Protein AF-R8BBK7-F1 (afdb_monomer)

Radius of gyration: 25.05 Å; Cα contacts (8 Å, |Δi|>4): 69; chains: 1; bounding box: 62×67×51 Å

Solvent-accessible surface area (backbone atoms only — not comparable to full-atom values): 8508 Å² total; per-residue (Å²): 141,81,85,80,76,75,78,75,77,82,89,78,87,75,92,21,65,36,76,50,70,45,79,93,81,65,49,73,40,76,26,73,85,47,91,42,47,68,59,15,50,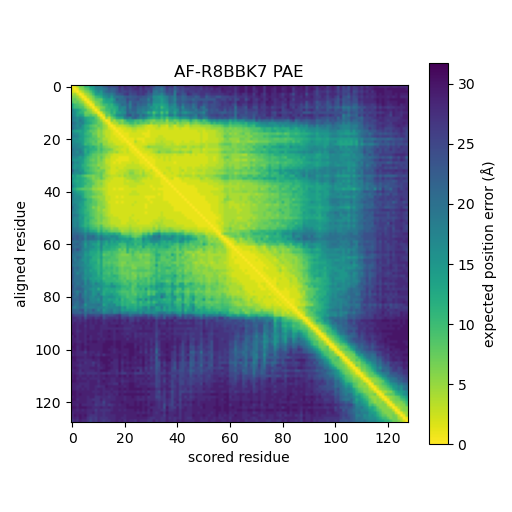52,52,36,49,52,57,46,49,54,56,48,38,42,72,76,43,47,81,72,10,70,67,46,51,52,49,53,52,49,53,53,52,50,55,53,49,53,55,52,49,54,54,52,38,66,72,69,71,59,85,72,85,78,85,73,98,74,77,93,70,80,85,78,71,78,77,77,68,80,82,72,83,78,76,81,79,78,84,80,85,81,80,82,81,83,83,130

Organism: Phaeoacremonium minimum (strain UCR-PA7) (NCBI:txid1286976)

pLDDT: mean 72.27, std 20.13, range [32.22, 96.06]

Mean predicted aligned error: 16.47 Å

InterPro domains:
  IPR000352 Peptide chain release factor class I [PF00472] (12-84)
  IPR045853 Peptide chain release factor class I superfamily [SSF75620] (12-63)
  IPR052405 Mitochondrial Translation Release Factor [PTHR46203] (12-91)

Nearest PDB structures (foldseek):
  7a5h-assembly1_C  TM=9.159E-01  e=6.800E-05  Homo sapiens
  4v9n-assembly2_CY  TM=8.038E-01  e=6.449E-03  Thermus thermophilus HB27
  4v5j-assembly2_CY  TM=7.411E-01  e=8.497E-03  Thermus thermophilus HB8
  8oir-assembly1_Aa  TM=7.595E-01  e=1.944E-02  Homo sapiens
  5u9f-assembly1_Z  TM=5.929E-01  e=1.045E-02  Escherichia coli K-12

Foldseek 3Di:
DDDPPPPPPPPPDDDLKDWDADVPVRDIFIFDPDPHNVVRVVVSVVVVVQVVQCVPPPCPRPVNVVVVVVVVVVVVVVVVVVVVCVVVVVPPPPDDPDDDDDPPPVPPPPPPPPPPPDDDDDDDDDDD

Sequence (128 aa):
MSPFLKAAVRENKTNSAVQLKHIPTGIVVKCQETRSRDQNRKLARQHLADKLDDLQNGENSRSAVIARIKSRRKASATKKSRRKHRQLGEDGDEDGPEGGVQAEELLETPEGDIEHGVGTEHKAGLKK

Secondary structure (DSSP, 8-state):
------------S----EEEE-TTT--EEEE-SSS-HHHHHHHHHHHHHHHHHHHHHGGGSHHHHHHHHHHHHHHHHHHHHHHHHHHHT---------------------------------------

Structure (mmCIF, N/CA/C/O backbone):
data_AF-R8BBK7-F1
#
_entry.id   AF-R8BBK7-F1
#
loop_
_atom_site.group_PDB
_atom_site.id
_atom_site.type_symbol
_atom_site.label_atom_id
_atom_site.label_alt_id
_atom_site.label_comp_id
_atom_site.label_asym_id
_atom_site.label_entity_id
_atom_site.label_seq_id
_atom_site.pdbx_PDB_ins_code
_atom_site.Cartn_x
_atom_site.Cartn_y
_atom_site.Cartn_z
_atom_site.occupancy
_atom_site.B_iso_or_equiv
_atom_site.auth_seq_id
_atom_site.auth_comp_id
_atom_site.auth_asym_id
_atom_site.auth_atom_id
_atom_site.pdbx_PDB_model_num
ATOM 1 N N . MET A 1 1 ? 13.365 33.054 -19.531 1.00 50.47 1 MET A N 1
ATOM 2 C CA . MET A 1 1 ? 13.699 31.896 -20.390 1.00 50.47 1 MET A CA 1
ATOM 3 C C . MET A 1 1 ? 14.015 30.731 -19.472 1.00 50.47 1 MET A C 1
ATOM 5 O O . MET A 1 1 ? 15.022 30.798 -18.788 1.00 50.47 1 MET A O 1
ATOM 9 N N . SER A 1 2 ? 13.144 29.729 -19.376 1.00 53.38 2 SER A N 1
ATOM 10 C CA . SER A 1 2 ? 13.434 28.530 -18.581 1.00 53.38 2 SER A CA 1
ATOM 11 C C . SER A 1 2 ? 13.161 27.297 -19.438 1.00 53.38 2 SER A C 1
ATOM 13 O O . SER A 1 2 ? 11.996 26.996 -19.697 1.00 53.38 2 SER A O 1
ATOM 15 N N . PRO A 1 3 ? 14.202 26.616 -19.944 1.00 65.00 3 PRO A N 1
ATOM 16 C CA . PRO A 1 3 ? 14.058 25.362 -20.651 1.00 65.00 3 PRO A CA 1
ATOM 17 C C . PRO A 1 3 ? 14.385 24.228 -19.678 1.00 65.00 3 PRO A C 1
ATOM 19 O O . PRO A 1 3 ? 15.484 23.680 -19.692 1.00 65.00 3 PRO A O 1
ATOM 22 N N . PHE A 1 4 ? 13.438 23.855 -18.818 1.00 55.88 4 PHE A N 1
ATOM 23 C CA . PHE A 1 4 ? 13.530 22.549 -18.170 1.00 55.88 4 PHE A CA 1
ATOM 24 C C . PHE A 1 4 ? 13.072 21.500 -19.181 1.00 55.88 4 PHE A C 1
ATOM 26 O O . PHE A 1 4 ? 11.878 21.255 -19.358 1.00 55.88 4 PHE A O 1
ATOM 33 N N . LEU A 1 5 ? 14.044 20.903 -19.876 1.00 58.97 5 LEU A N 1
ATOM 34 C CA . LEU A 1 5 ? 13.846 19.655 -20.598 1.00 58.97 5 LEU A CA 1
ATOM 35 C C . LEU A 1 5 ? 13.338 18.615 -19.593 1.00 58.97 5 LEU A C 1
ATOM 37 O O . LEU A 1 5 ? 14.112 18.041 -18.828 1.00 58.97 5 LEU A O 1
ATOM 41 N N . LYS A 1 6 ? 12.031 18.342 -19.610 1.00 58.38 6 LYS A N 1
ATOM 42 C CA . LYS A 1 6 ? 11.510 17.065 -19.123 1.00 58.38 6 LYS A CA 1
ATOM 43 C C . LYS A 1 6 ? 12.159 15.991 -19.987 1.00 58.38 6 LYS A C 1
ATOM 45 O O . LYS A 1 6 ? 11.779 15.812 -21.142 1.00 58.38 6 LYS A O 1
ATOM 50 N N . ALA A 1 7 ? 13.174 15.323 -19.447 1.00 58.09 7 ALA A N 1
ATOM 51 C CA . ALA A 1 7 ? 13.733 14.128 -20.049 1.00 58.09 7 ALA A CA 1
ATOM 52 C C . ALA A 1 7 ? 12.596 13.104 -20.170 1.00 58.09 7 ALA A C 1
ATOM 54 O O . ALA A 1 7 ? 12.174 12.503 -19.184 1.00 58.09 7 ALA A O 1
ATOM 55 N N . ALA A 1 8 ? 12.043 12.968 -21.374 1.00 59.09 8 ALA A N 1
ATOM 56 C CA . ALA A 1 8 ? 11.041 11.963 -21.668 1.00 59.09 8 ALA A CA 1
ATOM 57 C C . ALA A 1 8 ? 11.730 10.598 -21.589 1.00 59.09 8 ALA A C 1
ATOM 59 O O . ALA A 1 8 ? 12.501 10.219 -22.474 1.00 59.09 8 ALA A O 1
ATOM 60 N N . VAL A 1 9 ? 11.496 9.882 -20.490 1.00 62.28 9 VAL A N 1
ATOM 61 C CA . VAL A 1 9 ? 11.928 8.495 -20.343 1.00 62.28 9 VAL A CA 1
ATOM 62 C C . VAL A 1 9 ? 11.274 7.704 -21.473 1.00 62.28 9 VAL A C 1
ATOM 64 O O . VAL A 1 9 ? 10.055 7.596 -21.568 1.00 62.28 9 VAL A O 1
ATOM 67 N N . ARG A 1 10 ? 12.106 7.212 -22.391 1.00 62.06 10 ARG A N 1
ATOM 68 C CA . ARG A 1 10 ? 11.696 6.470 -23.582 1.00 62.06 10 ARG A CA 1
ATOM 69 C C . ARG A 1 10 ? 11.183 5.092 -23.174 1.00 62.06 10 ARG A C 1
ATOM 71 O O . ARG A 1 10 ? 11.949 4.138 -23.057 1.00 62.06 10 ARG A O 1
ATOM 78 N N . GLU A 1 11 ? 9.876 4.989 -23.003 1.00 59.66 11 GLU A N 1
ATOM 79 C CA . GLU A 1 11 ? 9.153 3.776 -22.617 1.00 59.66 11 GLU A CA 1
ATOM 80 C C . GLU A 1 11 ? 8.940 2.811 -23.799 1.00 59.66 11 GLU A C 1
ATOM 82 O O . GLU A 1 11 ? 7.855 2.310 -24.033 1.00 59.66 11 GLU A O 1
ATOM 87 N N . ASN A 1 12 ? 9.972 2.549 -24.604 1.00 64.31 12 ASN A N 1
ATOM 88 C CA . ASN A 1 12 ? 9.816 1.789 -25.850 1.00 64.31 12 ASN A CA 1
ATOM 89 C C . ASN A 1 12 ? 10.883 0.693 -25.966 1.00 64.31 12 ASN A C 1
ATOM 91 O O . ASN A 1 12 ? 11.813 0.833 -26.765 1.00 64.31 12 ASN A O 1
ATOM 95 N N . LYS A 1 13 ? 10.771 -0.385 -25.165 1.00 63.56 13 LYS A N 1
ATOM 96 C CA . LYS A 1 13 ? 11.350 -1.702 -25.532 1.00 63.56 13 LYS A CA 1
ATOM 97 C C . LYS A 1 13 ? 10.865 -2.914 -24.725 1.00 63.56 13 LYS A C 1
ATOM 99 O O . LYS A 1 13 ? 10.900 -4.016 -25.262 1.00 63.56 13 LYS A O 1
ATOM 104 N N . THR A 1 14 ? 10.408 -2.743 -23.482 1.00 72.56 14 THR A N 1
ATOM 105 C CA . THR A 1 14 ? 10.123 -3.882 -22.587 1.00 72.56 14 THR A CA 1
ATOM 106 C C . THR A 1 14 ? 8.730 -3.771 -21.976 1.00 72.56 14 THR A C 1
ATOM 108 O O . THR A 1 14 ? 8.436 -2.793 -21.299 1.00 72.56 14 THR A O 1
ATOM 111 N N . ASN A 1 15 ? 7.881 -4.787 -22.178 1.00 80.38 15 ASN A N 1
ATOM 112 C CA . ASN A 1 15 ? 6.584 -4.887 -21.501 1.00 80.38 15 ASN A CA 1
ATOM 113 C C . ASN A 1 15 ? 6.800 -5.307 -20.035 1.00 80.38 15 ASN A C 1
ATOM 115 O O . ASN A 1 15 ? 6.840 -6.496 -19.711 1.00 80.38 15 ASN A O 1
ATOM 119 N N . SER A 1 16 ? 7.016 -4.323 -19.162 1.00 87.12 16 SER A N 1
ATOM 120 C CA . SER A 1 16 ? 7.156 -4.518 -17.715 1.00 87.12 16 SER A CA 1
ATOM 121 C C . SER A 1 16 ? 5.829 -4.403 -16.959 1.00 87.12 16 SER A C 1
ATOM 123 O O . SER A 1 16 ? 5.795 -4.722 -15.768 1.00 87.12 16 SER A O 1
ATOM 125 N N . ALA A 1 17 ? 4.748 -3.970 -17.615 1.00 90.94 17 ALA A N 1
ATOM 126 C CA . ALA A 1 17 ? 3.440 -3.791 -16.996 1.00 90.94 17 ALA A CA 1
ATOM 127 C C . ALA A 1 17 ? 2.836 -5.139 -16.563 1.00 90.94 17 ALA A C 1
ATOM 129 O O . ALA A 1 17 ? 2.883 -6.132 -17.291 1.00 90.94 17 ALA A O 1
ATOM 130 N N . VAL A 1 18 ? 2.255 -5.183 -15.360 1.00 93.12 18 VAL A N 1
ATOM 131 C CA . VAL A 1 18 ? 1.636 -6.393 -14.796 1.00 93.12 18 VAL A CA 1
ATOM 132 C C . VAL A 1 18 ? 0.179 -6.119 -14.447 1.00 93.12 18 VAL A C 1
ATOM 134 O O . VAL A 1 18 ? -0.146 -5.113 -13.820 1.00 93.12 18 VAL A O 1
ATOM 137 N N . GLN A 1 19 ? -0.698 -7.054 -14.813 1.00 94.88 19 GLN A N 1
ATOM 138 C CA . GLN A 1 19 ? -2.101 -7.067 -14.413 1.00 94.88 19 GLN A CA 1
ATOM 139 C C . GLN A 1 19 ? -2.398 -8.352 -13.638 1.00 94.88 19 GLN A C 1
ATOM 141 O O . GLN A 1 19 ? -2.167 -9.453 -14.136 1.00 94.88 19 GLN A O 1
ATOM 146 N N . LEU A 1 20 ? -2.914 -8.214 -12.418 1.00 94.69 20 LEU A N 1
ATOM 147 C CA . LEU A 1 20 ? -3.370 -9.322 -11.582 1.00 94.69 20 LEU A CA 1
ATOM 148 C C . LEU A 1 20 ? -4.884 -9.243 -11.415 1.00 94.69 20 LEU A C 1
ATOM 150 O O . LEU A 1 20 ? -5.435 -8.169 -11.180 1.00 94.69 20 LEU A O 1
ATOM 154 N N . LYS A 1 21 ? -5.550 -10.393 -11.528 1.00 95.31 21 LYS A N 1
ATOM 155 C CA . LYS A 1 21 ? -6.981 -10.543 -11.267 1.00 95.31 21 LYS A CA 1
ATOM 156 C C . LYS A 1 21 ? -7.172 -11.540 -10.136 1.00 95.31 21 LYS A C 1
ATOM 158 O O . LYS A 1 21 ? -6.717 -12.678 -10.238 1.00 95.31 21 LYS A O 1
ATOM 163 N N . HIS A 1 22 ? -7.870 -11.129 -9.089 1.00 95.12 22 HIS A N 1
ATOM 164 C CA . HIS A 1 22 ? -8.349 -12.047 -8.072 1.00 95.12 22 HIS A CA 1
ATOM 165 C C . HIS A 1 22 ? -9.658 -12.669 -8.555 1.00 95.12 22 HIS A C 1
ATOM 167 O O . HIS A 1 22 ? -10.642 -11.967 -8.772 1.00 95.12 22 HIS A O 1
ATOM 173 N N . ILE A 1 23 ? -9.653 -13.982 -8.786 1.00 93.81 23 ILE A N 1
ATOM 174 C CA . ILE A 1 23 ? -10.786 -14.698 -9.386 1.00 93.81 23 ILE A CA 1
ATOM 175 C C . ILE A 1 23 ? -12.052 -14.630 -8.515 1.00 93.81 23 ILE A C 1
ATOM 177 O O . ILE A 1 23 ? -13.088 -14.269 -9.069 1.00 93.81 23 ILE A O 1
ATOM 181 N N . PRO A 1 24 ? -12.016 -14.904 -7.193 1.00 92.12 24 PRO A N 1
ATOM 182 C CA . PRO A 1 24 ? -13.252 -15.003 -6.417 1.00 92.12 24 PRO A CA 1
ATOM 183 C C . PRO A 1 24 ? -13.901 -13.643 -6.122 1.00 92.12 24 PRO A C 1
ATOM 185 O O . PRO A 1 24 ? -15.120 -13.572 -6.051 1.00 92.12 24 PRO A O 1
ATOM 188 N N . THR A 1 25 ? -13.127 -12.556 -5.994 1.00 91.38 25 THR A N 1
ATOM 189 C CA . THR A 1 25 ? -13.690 -11.204 -5.770 1.00 91.38 25 THR A CA 1
ATOM 190 C C . THR A 1 25 ? -13.796 -10.363 -7.041 1.00 91.38 25 THR A C 1
ATOM 192 O O . THR A 1 25 ? -14.366 -9.278 -7.016 1.00 91.38 25 THR A O 1
ATOM 195 N N . GLY A 1 26 ? -13.219 -10.812 -8.158 1.00 92.50 26 GLY A N 1
ATOM 196 C CA . GLY A 1 26 ? -13.226 -10.085 -9.430 1.00 92.50 26 GLY A CA 1
ATOM 197 C C . GLY A 1 26 ? -12.329 -8.840 -9.484 1.00 92.50 26 GLY A C 1
ATOM 198 O O . GLY A 1 26 ? -12.314 -8.162 -10.510 1.00 92.50 26 GLY A O 1
ATOM 199 N N . ILE A 1 27 ? -11.559 -8.538 -8.432 1.00 93.12 27 ILE A N 1
ATOM 200 C CA . ILE A 1 27 ? -10.711 -7.338 -8.370 1.00 93.12 27 ILE A CA 1
ATOM 201 C C . ILE A 1 27 ? -9.562 -7.454 -9.361 1.00 93.12 27 ILE A C 1
ATOM 203 O O . ILE A 1 27 ? -8.849 -8.459 -9.404 1.00 93.12 27 ILE A O 1
ATOM 207 N N . VAL A 1 28 ? -9.348 -6.383 -10.116 1.00 95.19 28 VAL A N 1
ATOM 208 C CA . VAL A 1 28 ? -8.238 -6.258 -11.055 1.00 95.19 28 VAL A CA 1
ATOM 209 C C . VAL A 1 28 ? -7.307 -5.144 -10.588 1.00 95.19 28 VAL A C 1
ATOM 211 O O . VAL A 1 28 ? -7.734 -4.017 -10.344 1.00 95.19 28 VAL A O 1
ATOM 214 N N . VAL A 1 29 ? -6.017 -5.452 -10.492 1.00 95.00 29 VAL A N 1
ATOM 215 C CA . VAL A 1 29 ? -4.956 -4.491 -10.178 1.00 95.00 29 VAL A CA 1
ATOM 216 C C . VAL A 1 29 ? -3.968 -4.452 -11.332 1.00 95.00 29 VAL A C 1
ATOM 218 O O . VAL A 1 29 ? -3.515 -5.494 -11.804 1.00 95.00 29 VAL A O 1
ATOM 221 N N . LYS A 1 30 ? -3.643 -3.243 -11.788 1.00 95.00 30 LYS A N 1
ATOM 222 C CA . LYS A 1 30 ? -2.607 -2.971 -12.788 1.00 95.00 30 LYS A CA 1
ATOM 223 C C . LYS A 1 30 ? -1.466 -2.229 -12.096 1.00 95.00 30 LYS A C 1
ATOM 225 O O . LYS A 1 30 ? -1.739 -1.352 -11.285 1.00 95.00 30 LYS A O 1
ATOM 230 N N . CYS A 1 31 ? -0.225 -2.586 -12.402 1.00 92.94 31 CYS A N 1
ATOM 231 C CA . CYS A 1 31 ? 0.965 -1.938 -11.856 1.00 92.94 31 CYS A CA 1
ATOM 232 C C . CYS A 1 31 ? 2.016 -1.756 -12.960 1.00 92.94 31 CYS A C 1
ATOM 234 O O . CYS A 1 31 ? 2.350 -2.710 -13.673 1.00 92.94 31 CYS A O 1
ATOM 236 N N . GLN A 1 32 ? 2.516 -0.525 -13.082 1.00 90.56 32 GLN A N 1
ATOM 237 C CA . GLN A 1 32 ? 3.573 -0.096 -14.002 1.00 90.56 32 GLN A CA 1
ATOM 238 C C . GLN A 1 32 ? 4.377 1.025 -13.326 1.00 90.56 32 GLN A C 1
ATOM 240 O O . GLN A 1 32 ? 4.389 2.165 -13.770 1.00 90.56 32 GLN A O 1
ATOM 245 N N . GLU A 1 33 ? 4.989 0.710 -12.188 1.00 88.75 33 GLU A N 1
ATOM 246 C CA . GLU A 1 33 ? 5.792 1.682 -11.432 1.00 88.75 33 GLU A CA 1
ATOM 247 C C . GLU A 1 33 ? 7.277 1.570 -11.759 1.00 88.75 33 GLU A C 1
ATOM 249 O O . GLU A 1 33 ? 7.988 2.566 -11.842 1.00 88.75 33 GLU A O 1
ATOM 254 N N . THR A 1 34 ? 7.760 0.347 -11.981 1.00 89.81 34 THR A N 1
ATOM 255 C CA . THR A 1 34 ? 9.183 0.087 -12.189 1.00 89.81 34 THR A CA 1
ATOM 256 C C . THR A 1 34 ? 9.463 -0.490 -13.573 1.00 89.81 34 THR A C 1
ATOM 258 O O . THR A 1 34 ? 8.607 -1.079 -14.243 1.00 89.81 34 THR A O 1
ATOM 261 N N . ARG A 1 35 ? 10.731 -0.394 -13.986 1.00 86.69 35 ARG A N 1
ATOM 262 C CA . ARG A 1 35 ? 11.245 -1.053 -15.197 1.00 86.69 35 ARG A CA 1
ATOM 263 C C . ARG A 1 35 ? 11.316 -2.583 -15.083 1.00 86.69 35 ARG A C 1
ATOM 265 O O . ARG A 1 35 ? 11.530 -3.249 -16.092 1.00 86.69 35 ARG A O 1
ATOM 272 N N . SER A 1 36 ? 11.169 -3.148 -13.878 1.00 89.31 36 SER A N 1
ATOM 273 C CA . SER A 1 36 ? 11.280 -4.588 -13.623 1.00 89.31 36 SER A CA 1
ATOM 274 C C . SER A 1 36 ? 9.911 -5.241 -13.443 1.00 89.31 36 SER A C 1
ATOM 276 O O . SER A 1 36 ? 9.132 -4.887 -12.558 1.00 89.31 36 SER A O 1
ATOM 278 N N . ARG A 1 37 ? 9.640 -6.281 -14.238 1.00 91.12 37 ARG A N 1
ATOM 279 C CA . ARG A 1 37 ? 8.396 -7.060 -14.151 1.00 91.12 37 ARG A CA 1
ATOM 280 C C . ARG A 1 37 ? 8.217 -7.736 -12.787 1.00 91.12 37 ARG A C 1
ATOM 282 O O . ARG A 1 37 ? 7.095 -7.838 -12.295 1.00 91.12 37 ARG A O 1
ATOM 289 N N . ASP A 1 38 ? 9.301 -8.198 -12.166 1.00 93.81 38 ASP A N 1
ATOM 290 C CA . ASP A 1 38 ? 9.226 -8.918 -10.889 1.00 93.81 38 ASP A CA 1
ATOM 291 C C . ASP A 1 38 ? 8.947 -7.977 -9.718 1.00 93.81 38 ASP A C 1
ATOM 293 O O . ASP A 1 38 ? 8.179 -8.326 -8.818 1.00 93.81 38 ASP A O 1
ATOM 297 N N . GLN A 1 39 ? 9.506 -6.763 -9.761 1.00 94.00 39 GLN A N 1
ATOM 298 C CA . GLN A 1 39 ? 9.164 -5.696 -8.818 1.00 94.00 39 GLN A CA 1
ATOM 299 C C . GLN A 1 39 ? 7.691 -5.306 -8.982 1.00 94.00 39 GLN A C 1
ATOM 301 O O . GLN A 1 39 ? 6.944 -5.367 -8.007 1.00 94.00 39 GLN A O 1
ATOM 306 N N . ASN A 1 40 ? 7.230 -5.077 -10.216 1.00 94.25 40 ASN A N 1
ATOM 307 C CA . ASN A 1 40 ? 5.817 -4.791 -10.491 1.00 94.25 40 ASN A CA 1
ATOM 308 C C . ASN A 1 40 ? 4.886 -5.928 -10.028 1.00 94.25 40 ASN A C 1
ATOM 310 O O . ASN A 1 40 ? 3.795 -5.668 -9.530 1.00 94.25 40 ASN A O 1
ATOM 314 N N 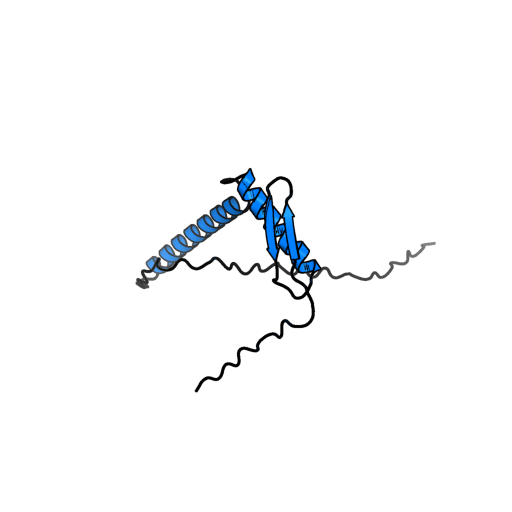. ARG A 1 41 ? 5.304 -7.202 -10.105 1.00 95.00 41 ARG A N 1
ATOM 315 C CA . ARG A 1 41 ? 4.525 -8.339 -9.574 1.00 95.00 41 ARG A CA 1
ATOM 316 C C . ARG A 1 41 ? 4.436 -8.334 -8.044 1.00 95.00 41 ARG A C 1
ATOM 318 O O . ARG A 1 41 ? 3.404 -8.740 -7.510 1.00 95.00 41 ARG A O 1
ATOM 325 N N . LYS A 1 42 ? 5.500 -7.941 -7.335 1.00 96.06 42 LYS A N 1
ATOM 326 C CA . LYS A 1 42 ? 5.491 -7.816 -5.865 1.00 96.06 42 LYS A CA 1
ATOM 327 C C . LYS A 1 42 ? 4.570 -6.675 -5.429 1.00 96.06 42 LYS A C 1
ATOM 329 O O . LYS A 1 42 ? 3.700 -6.907 -4.595 1.00 96.06 42 LYS A O 1
ATOM 334 N N . LEU A 1 43 ? 4.706 -5.512 -6.061 1.00 95.44 43 LEU A N 1
ATOM 335 C CA . LEU A 1 43 ? 3.884 -4.328 -5.802 1.00 95.44 43 LEU A CA 1
ATOM 336 C C . LEU A 1 43 ? 2.406 -4.598 -6.107 1.00 95.44 43 LEU A C 1
ATOM 338 O O . LEU A 1 43 ? 1.546 -4.412 -5.252 1.00 95.44 43 LEU A O 1
ATOM 342 N N . ALA A 1 44 ? 2.097 -5.187 -7.267 1.00 95.62 44 ALA A N 1
ATOM 343 C CA . ALA A 1 44 ? 0.726 -5.559 -7.617 1.00 95.62 44 ALA A CA 1
ATOM 344 C C . ALA A 1 44 ? 0.086 -6.526 -6.604 1.00 95.62 44 ALA A C 1
ATOM 346 O O . ALA A 1 44 ? -1.118 -6.447 -6.368 1.00 95.62 44 ALA A O 1
ATOM 347 N N . ARG A 1 45 ? 0.870 -7.433 -5.998 1.00 95.88 45 ARG A N 1
ATOM 348 C CA . ARG A 1 45 ? 0.388 -8.322 -4.928 1.00 95.88 45 ARG A CA 1
ATOM 349 C C . ARG A 1 45 ? 0.104 -7.569 -3.631 1.00 95.88 45 ARG A C 1
ATOM 351 O O . ARG A 1 45 ? -0.911 -7.861 -3.013 1.00 95.88 45 ARG A O 1
ATOM 358 N N . GLN A 1 46 ? 0.958 -6.622 -3.246 1.00 93.88 46 GLN A N 1
ATOM 359 C CA . GLN A 1 46 ? 0.734 -5.771 -2.071 1.00 93.88 46 GLN A CA 1
ATOM 360 C C . GLN A 1 46 ? -0.549 -4.952 -2.237 1.00 93.88 46 GLN A C 1
ATOM 362 O O . GLN A 1 46 ? -1.456 -5.081 -1.426 1.00 93.88 46 GLN A O 1
ATOM 367 N N . HIS A 1 47 ? -0.700 -4.249 -3.361 1.00 93.38 47 HIS A N 1
ATOM 368 C CA . HIS A 1 47 ? -1.915 -3.484 -3.648 1.00 93.38 47 HIS A CA 1
ATOM 369 C C . HIS A 1 47 ? -3.176 -4.344 -3.722 1.00 93.38 47 HIS A C 1
ATOM 371 O O . HIS A 1 47 ? -4.262 -3.888 -3.369 1.00 93.38 47 HIS A O 1
ATOM 377 N N . LEU A 1 48 ? -3.070 -5.572 -4.234 1.00 94.00 48 LEU A N 1
ATOM 378 C CA . LEU A 1 48 ? -4.203 -6.488 -4.245 1.00 94.00 48 LEU A CA 1
ATOM 379 C C . LEU A 1 48 ? -4.573 -6.928 -2.824 1.00 94.00 48 LEU A C 1
ATOM 381 O O . LEU A 1 48 ? -5.759 -6.989 -2.525 1.00 94.00 48 LEU A O 1
ATOM 385 N N . ALA A 1 49 ? -3.585 -7.205 -1.970 1.00 91.56 49 ALA A N 1
ATOM 386 C CA . ALA A 1 49 ? -3.810 -7.544 -0.569 1.00 91.56 49 ALA A CA 1
ATOM 387 C C . ALA A 1 49 ? -4.467 -6.383 0.188 1.00 91.56 49 ALA A C 1
ATOM 389 O O . ALA A 1 49 ? -5.492 -6.602 0.816 1.00 91.56 49 ALA A O 1
ATOM 390 N N . ASP A 1 50 ? -3.975 -5.152 0.028 1.00 89.62 50 ASP A N 1
ATOM 391 C CA . ASP A 1 50 ? -4.565 -3.972 0.676 1.00 89.62 50 ASP A CA 1
ATOM 392 C C . ASP A 1 50 ? -6.042 -3.791 0.280 1.00 89.62 50 ASP A C 1
ATOM 394 O O . ASP A 1 50 ? -6.910 -3.625 1.133 1.00 89.62 50 ASP A O 1
ATOM 398 N N . LYS 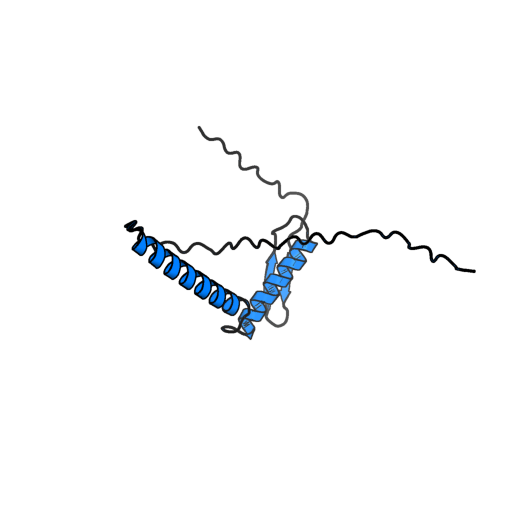A 1 51 ? -6.357 -3.928 -1.017 1.00 89.88 51 LYS A N 1
ATOM 399 C CA . LYS A 1 51 ? -7.745 -3.863 -1.509 1.00 89.88 51 LYS A CA 1
ATOM 400 C C . LYS A 1 51 ? -8.623 -4.991 -0.969 1.00 89.88 51 LYS A C 1
ATOM 402 O O . LYS A 1 51 ? -9.821 -4.792 -0.789 1.00 89.88 51 LYS A O 1
ATOM 407 N N . LEU A 1 52 ? -8.065 -6.186 -0.780 1.00 89.69 52 LEU A N 1
ATOM 408 C CA . LEU A 1 52 ? -8.797 -7.311 -0.198 1.00 89.69 52 LEU A CA 1
ATOM 409 C C . LEU A 1 52 ? -9.048 -7.094 1.294 1.00 89.69 52 LEU A C 1
ATOM 411 O O . LEU A 1 52 ? -10.166 -7.326 1.748 1.00 89.69 52 LEU A O 1
ATOM 415 N N . ASP A 1 53 ? -8.051 -6.598 2.021 1.00 89.06 53 ASP A N 1
ATOM 416 C CA . ASP A 1 53 ? -8.159 -6.270 3.439 1.00 89.06 53 ASP A CA 1
ATOM 417 C C . ASP A 1 53 ? -9.215 -5.183 3.675 1.00 89.06 53 ASP A C 1
ATOM 419 O O . ASP A 1 53 ? -10.022 -5.301 4.596 1.00 89.06 53 ASP A O 1
ATOM 423 N N . ASP A 1 54 ? -9.260 -4.156 2.824 1.00 86.81 54 ASP A N 1
ATOM 424 C CA . ASP A 1 54 ? -10.273 -3.099 2.895 1.00 86.81 54 ASP A CA 1
ATOM 425 C C . ASP A 1 54 ? -11.690 -3.643 2.660 1.00 86.81 54 ASP A C 1
ATOM 427 O O . ASP A 1 54 ? -12.632 -3.228 3.332 1.00 86.81 54 ASP A O 1
ATOM 431 N N . LEU A 1 55 ? -11.853 -4.613 1.754 1.00 85.69 55 LEU A N 1
ATOM 432 C CA . LEU A 1 55 ? -13.153 -5.238 1.494 1.00 85.69 55 LEU A CA 1
ATOM 433 C C . LEU A 1 55 ? -13.603 -6.182 2.609 1.00 85.69 55 LEU A C 1
ATOM 435 O O . LEU A 1 55 ? -14.797 -6.261 2.885 1.00 85.69 55 LEU A O 1
ATOM 439 N N . GLN A 1 56 ? -12.679 -6.928 3.215 1.00 83.62 56 GLN A N 1
ATOM 440 C CA . GLN A 1 56 ? -13.014 -7.892 4.264 1.00 83.62 56 GLN A CA 1
ATOM 441 C C . GLN A 1 56 ? -13.207 -7.224 5.625 1.00 83.62 56 GLN A C 1
ATOM 443 O O . GLN A 1 56 ? -14.152 -7.552 6.338 1.00 83.62 56 GLN A O 1
ATOM 448 N N . ASN A 1 57 ? -12.320 -6.294 5.982 1.00 80.31 57 ASN A N 1
ATOM 449 C CA . ASN A 1 57 ? -12.224 -5.767 7.340 1.00 80.31 57 ASN A CA 1
ATOM 450 C C . ASN A 1 57 ? -12.679 -4.309 7.470 1.00 80.31 57 ASN A C 1
ATOM 452 O O . ASN A 1 57 ? -12.862 -3.860 8.602 1.00 80.31 57 ASN A O 1
ATOM 456 N N . GLY A 1 58 ? -12.880 -3.579 6.363 1.00 78.69 58 GLY A N 1
ATOM 457 C CA . GLY A 1 58 ? -13.448 -2.227 6.348 1.00 78.69 58 GLY A CA 1
ATOM 458 C C . GLY A 1 58 ? -12.781 -1.281 7.348 1.00 78.69 58 GLY A C 1
ATOM 459 O O . GLY A 1 58 ? -11.648 -0.859 7.162 1.00 78.69 58 GLY A O 1
ATOM 460 N N . GLU A 1 59 ? -13.470 -0.967 8.447 1.00 64.94 59 GLU A N 1
ATOM 461 C CA . GLU A 1 59 ? -12.974 -0.065 9.500 1.00 64.94 59 GLU A CA 1
ATOM 462 C C . GLU A 1 59 ? -11.787 -0.621 10.310 1.00 64.94 59 GLU A C 1
ATOM 464 O O . GLU A 1 59 ? -11.012 0.145 10.886 1.00 64.94 59 GLU A O 1
ATOM 469 N N . ASN A 1 60 ? -11.623 -1.945 10.345 1.00 73.44 60 ASN A N 1
ATOM 470 C CA . ASN A 1 60 ? -10.504 -2.626 11.000 1.00 73.44 60 ASN A CA 1
ATOM 471 C C . ASN A 1 60 ? -9.383 -2.987 10.021 1.00 73.44 60 ASN A C 1
ATOM 473 O O . ASN A 1 60 ? -8.455 -3.710 10.393 1.00 73.44 60 ASN A O 1
ATOM 477 N N . SER A 1 61 ? -9.460 -2.536 8.767 1.00 81.69 61 SER A N 1
ATOM 478 C CA . SER A 1 61 ? -8.408 -2.820 7.804 1.00 81.69 61 SER A CA 1
ATOM 479 C C . SER A 1 61 ? -7.086 -2.190 8.248 1.00 81.69 61 SER A C 1
ATOM 481 O O . SER A 1 61 ? -7.020 -1.195 8.985 1.00 81.69 61 SER A O 1
ATOM 483 N N . ARG A 1 62 ? -5.983 -2.804 7.815 1.00 76.94 62 ARG A N 1
ATOM 484 C CA . ARG A 1 62 ? -4.631 -2.357 8.165 1.00 76.94 62 ARG A CA 1
ATOM 485 C C . ARG A 1 62 ? -4.419 -0.886 7.790 1.00 76.94 62 ARG A C 1
ATOM 487 O O . ARG A 1 62 ? -3.812 -0.141 8.561 1.00 76.94 62 ARG A O 1
ATOM 494 N N . SER A 1 63 ? -4.948 -0.469 6.642 1.00 76.88 63 SER A N 1
ATOM 495 C CA . SER A 1 63 ? -4.897 0.906 6.143 1.00 76.88 63 SER A CA 1
ATOM 496 C C . SER A 1 63 ? -5.594 1.886 7.104 1.00 76.88 63 SER A C 1
ATOM 498 O O . SER A 1 63 ? -4.995 2.893 7.495 1.00 76.88 63 SER A O 1
ATOM 500 N N . ALA A 1 64 ? -6.797 1.554 7.582 1.00 78.94 64 ALA A N 1
ATOM 501 C CA . ALA A 1 64 ? -7.584 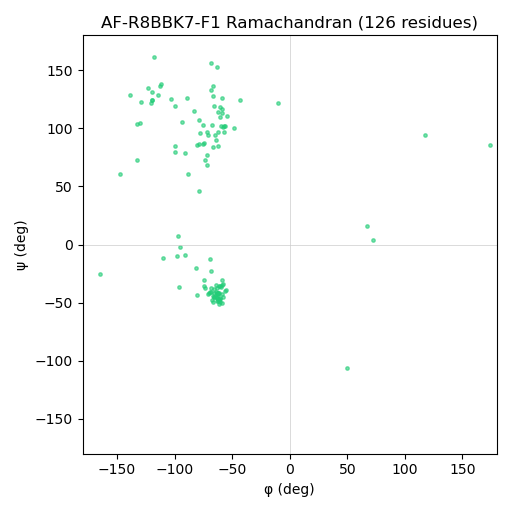2.370 8.504 1.00 78.94 64 ALA A CA 1
ATOM 502 C C . ALA A 1 64 ? -6.920 2.507 9.885 1.00 78.94 64 ALA A C 1
ATOM 504 O O . ALA A 1 64 ? -6.844 3.607 10.445 1.00 78.94 64 ALA A O 1
ATOM 505 N N . VAL A 1 65 ? -6.360 1.418 10.421 1.00 83.81 65 VAL A N 1
ATOM 506 C CA . VAL A 1 65 ? -5.630 1.440 11.701 1.00 83.81 65 VAL A CA 1
ATOM 507 C C . VAL A 1 65 ? -4.387 2.324 11.601 1.00 83.81 65 VAL A C 1
ATOM 509 O O . VAL A 1 65 ? -4.152 3.173 12.469 1.00 83.81 65 VAL A O 1
ATOM 512 N N . ILE A 1 66 ? -3.611 2.177 10.525 1.00 83.56 66 ILE A N 1
ATOM 513 C CA . ILE A 1 66 ? -2.431 3.009 10.272 1.00 83.56 66 ILE A CA 1
ATOM 514 C C . ILE A 1 66 ? -2.840 4.481 10.146 1.00 83.56 66 ILE A C 1
ATOM 516 O O . ILE A 1 66 ? -2.228 5.338 10.790 1.00 83.56 66 ILE A O 1
ATOM 520 N N . ALA A 1 67 ? -3.898 4.785 9.391 1.00 85.62 67 ALA A N 1
ATOM 521 C CA . ALA A 1 67 ? -4.417 6.141 9.234 1.00 85.62 67 ALA A CA 1
ATOM 522 C C . ALA A 1 67 ? -4.833 6.761 10.578 1.00 85.62 67 ALA A C 1
ATOM 524 O O . ALA A 1 67 ? -4.476 7.905 10.873 1.00 85.62 67 ALA A O 1
ATOM 525 N N . ARG A 1 68 ? -5.507 5.995 11.446 1.00 86.88 68 ARG A N 1
ATOM 526 C CA . ARG A 1 68 ? -5.913 6.436 12.790 1.00 86.88 68 ARG A CA 1
ATOM 527 C C . ARG A 1 68 ? -4.721 6.737 13.695 1.00 86.88 68 ARG A C 1
ATOM 529 O O . ARG A 1 68 ? -4.731 7.716 14.443 1.00 86.88 68 ARG A O 1
ATOM 536 N N . ILE A 1 69 ? -3.680 5.909 13.646 1.00 88.81 69 ILE A N 1
ATOM 537 C CA . ILE A 1 69 ? -2.455 6.141 14.421 1.00 88.81 69 ILE A CA 1
ATOM 538 C C . ILE A 1 69 ? -1.742 7.396 13.907 1.00 88.81 69 ILE A C 1
ATOM 540 O O . ILE A 1 69 ? -1.337 8.243 14.709 1.00 88.81 69 ILE A O 1
ATOM 544 N N . LYS A 1 70 ? -1.625 7.554 12.584 1.00 88.88 70 LYS A N 1
ATOM 545 C CA . LYS A 1 70 ? -1.002 8.726 11.952 1.00 88.88 70 LYS A CA 1
ATOM 546 C C . LYS A 1 70 ? -1.742 10.018 12.295 1.00 88.88 70 LYS A C 1
ATOM 548 O O . LYS A 1 70 ? -1.104 10.969 12.752 1.00 88.88 70 LYS A O 1
ATOM 553 N N . SER A 1 71 ? -3.070 10.048 12.180 1.00 87.94 71 SER A N 1
ATOM 554 C CA . SER A 1 71 ? -3.875 11.230 12.517 1.00 87.94 71 SER A CA 1
ATOM 555 C C . SER A 1 71 ? -3.749 11.604 13.996 1.00 87.94 71 SER A C 1
ATOM 557 O O . SER A 1 71 ? -3.539 12.773 14.324 1.00 87.94 71 SER A O 1
ATOM 559 N N . ARG A 1 72 ? -3.751 10.613 14.897 1.00 90.06 72 ARG A N 1
ATOM 560 C CA . ARG A 1 72 ? -3.535 10.826 16.336 1.00 90.06 72 ARG A CA 1
ATOM 561 C C . ARG A 1 72 ? -2.152 11.406 16.636 1.00 90.06 72 ARG A C 1
ATOM 563 O O . ARG A 1 72 ? -2.038 12.323 17.457 1.00 90.06 72 ARG A O 1
ATOM 570 N N . ARG A 1 73 ? -1.098 10.896 15.986 1.00 91.50 73 ARG A N 1
ATOM 571 C CA . ARG A 1 73 ? 0.273 11.419 16.133 1.00 91.50 73 ARG A CA 1
ATOM 572 C C . ARG A 1 73 ? 0.370 12.853 15.612 1.00 91.50 73 ARG A C 1
ATOM 574 O O . ARG A 1 73 ? 0.889 13.704 16.334 1.00 91.50 73 ARG A O 1
ATOM 581 N N . LYS A 1 74 ? -0.206 13.146 14.439 1.00 90.25 74 LYS A N 1
ATOM 582 C CA . LYS A 1 74 ? -0.247 14.497 13.853 1.00 90.25 74 LYS A CA 1
ATOM 583 C C . LYS A 1 74 ? -0.992 15.483 14.753 1.00 90.25 74 LYS A C 1
ATOM 585 O O . LYS A 1 74 ? -0.426 16.512 15.100 1.00 90.25 74 LYS A O 1
ATOM 590 N N . ALA A 1 75 ? -2.193 15.142 15.221 1.00 87.50 75 ALA A N 1
ATOM 591 C CA . ALA A 1 75 ? -2.980 15.989 16.124 1.00 87.50 75 ALA A CA 1
ATOM 592 C C . ALA A 1 75 ? -2.252 16.280 17.450 1.00 87.50 75 ALA A C 1
ATOM 594 O O . ALA A 1 75 ? -2.325 17.379 18.001 1.00 87.50 75 ALA A O 1
ATOM 595 N N . SER A 1 76 ? -1.507 15.299 17.962 1.00 88.88 76 SER A N 1
ATOM 596 C CA . SER A 1 76 ? -0.694 15.486 19.166 1.00 88.88 76 SER A CA 1
ATOM 597 C C . SER A 1 76 ? 0.494 16.418 18.909 1.00 88.88 76 SER A C 1
ATOM 599 O O . SER A 1 76 ? 0.801 17.262 19.750 1.00 88.88 76 SER A O 1
ATOM 601 N N . ALA A 1 77 ? 1.156 16.282 17.757 1.00 89.50 77 ALA A N 1
ATOM 602 C CA . ALA A 1 77 ? 2.277 17.130 17.360 1.00 89.50 77 ALA A CA 1
ATOM 603 C C . ALA A 1 77 ? 1.839 18.583 17.123 1.00 89.50 77 ALA A C 1
ATOM 605 O O . ALA A 1 77 ? 2.460 19.496 17.665 1.00 89.50 77 ALA A O 1
ATOM 606 N N . THR A 1 78 ? 0.727 18.805 16.413 1.00 86.38 78 THR A N 1
ATOM 607 C CA . THR A 1 78 ? 0.184 20.152 16.172 1.00 86.38 78 THR A CA 1
ATOM 608 C C . THR A 1 78 ? -0.229 20.826 17.476 1.00 86.38 78 THR A C 1
ATOM 610 O O . THR A 1 78 ? 0.123 21.981 17.702 1.00 86.38 78 THR A O 1
ATOM 613 N N . LYS A 1 79 ? -0.886 20.108 18.398 1.00 87.38 79 LYS A N 1
ATOM 614 C CA . LYS A 1 79 ? -1.258 20.655 19.715 1.00 87.38 79 LYS A CA 1
ATOM 615 C C . LYS A 1 79 ? -0.036 21.041 20.555 1.00 87.38 79 LYS A C 1
ATOM 617 O O . LYS A 1 79 ? -0.050 22.085 21.205 1.00 87.38 79 LYS A O 1
ATOM 622 N N . LYS A 1 80 ? 1.020 20.218 20.547 1.00 87.44 80 LYS A N 1
ATOM 623 C CA . LYS A 1 80 ? 2.285 20.521 21.240 1.00 87.44 80 LYS A CA 1
ATOM 624 C C . LYS A 1 80 ? 2.989 21.731 20.626 1.00 87.44 80 LYS A C 1
ATOM 626 O O . LYS A 1 80 ? 3.402 22.613 21.371 1.00 87.44 80 LYS A O 1
ATOM 631 N N . SER A 1 81 ? 3.068 21.788 19.296 1.00 84.69 81 SER A N 1
ATOM 632 C CA . SER A 1 81 ? 3.655 22.913 18.563 1.00 84.69 81 SER A CA 1
ATOM 633 C C . SER A 1 81 ? 2.925 24.224 18.872 1.00 84.69 81 SER A C 1
ATOM 635 O O . SER A 1 81 ? 3.544 25.175 19.341 1.00 84.69 81 SER A O 1
ATOM 637 N N . ARG A 1 82 ? 1.587 24.232 18.769 1.00 85.06 82 ARG A N 1
ATOM 638 C CA . ARG A 1 82 ? 0.746 25.395 19.108 1.00 85.06 82 ARG A CA 1
ATOM 639 C C . ARG A 1 82 ? 0.962 25.875 20.541 1.00 85.06 82 ARG A C 1
ATOM 641 O O . ARG A 1 82 ? 1.016 27.074 20.786 1.00 85.06 82 ARG A O 1
ATOM 648 N N . ARG A 1 83 ? 1.109 24.951 21.499 1.00 84.81 83 ARG A N 1
ATOM 649 C CA . ARG A 1 83 ? 1.390 25.307 22.899 1.00 84.81 83 ARG A CA 1
ATOM 650 C C . ARG A 1 83 ? 2.765 25.960 23.061 1.00 84.81 83 ARG A C 1
ATOM 652 O O . ARG A 1 83 ? 2.878 26.888 23.852 1.00 84.81 83 ARG A O 1
ATOM 659 N N . LYS A 1 84 ? 3.777 25.483 22.330 1.00 85.06 84 LYS A N 1
ATOM 660 C CA . LYS A 1 84 ? 5.130 26.053 22.340 1.00 85.06 84 LYS A CA 1
ATOM 661 C C . LYS A 1 84 ? 5.142 27.460 21.733 1.00 85.06 84 LYS A C 1
ATOM 663 O O . LYS A 1 84 ? 5.635 28.367 22.388 1.00 85.06 84 LYS A O 1
ATOM 668 N N . HIS A 1 85 ? 4.554 27.647 20.549 1.00 82.50 85 HIS A N 1
ATOM 669 C CA . HIS A 1 85 ? 4.510 28.956 19.880 1.00 82.50 85 HIS A CA 1
ATOM 670 C C . HIS A 1 85 ? 3.734 30.002 20.688 1.00 82.50 85 HIS A C 1
ATOM 672 O O . HIS A 1 85 ? 4.240 31.094 20.917 1.00 82.50 85 HIS A O 1
ATOM 678 N N . ARG A 1 86 ? 2.590 29.626 21.279 1.00 78.81 86 ARG A N 1
ATOM 679 C CA . ARG A 1 86 ? 1.852 30.499 22.209 1.00 78.81 86 ARG A CA 1
ATOM 680 C C . ARG A 1 86 ? 2.678 30.924 23.432 1.00 78.81 86 ARG A C 1
ATOM 682 O O . ARG A 1 86 ? 2.430 31.981 23.997 1.00 78.81 86 ARG A O 1
ATOM 689 N N . GLN A 1 87 ? 3.615 30.092 23.889 1.00 78.00 87 GLN A N 1
ATOM 690 C CA . GLN A 1 87 ? 4.462 30.406 25.044 1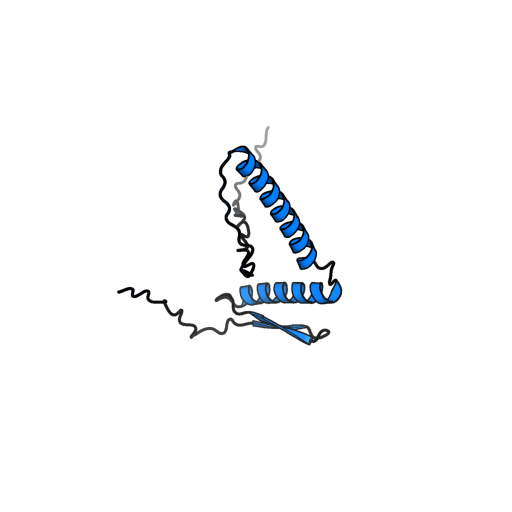.00 78.00 87 GLN A CA 1
ATOM 691 C C . GLN A 1 87 ? 5.644 31.320 24.687 1.00 78.00 87 GLN A C 1
ATOM 693 O O . GLN A 1 87 ? 6.187 31.965 25.578 1.00 78.00 87 GLN A O 1
ATOM 698 N N . LEU A 1 88 ? 6.024 31.383 23.408 1.00 77.31 88 LEU A N 1
ATOM 699 C CA . LEU A 1 88 ? 7.115 32.217 22.900 1.00 77.31 88 LEU A CA 1
ATOM 700 C C . LEU A 1 88 ? 6.638 33.577 22.358 1.00 77.31 88 LEU A C 1
ATOM 702 O O . LEU A 1 88 ? 7.475 34.391 21.989 1.00 77.31 88 LEU A O 1
ATOM 706 N N . GLY A 1 89 ? 5.324 33.848 22.356 1.00 64.12 89 GLY A N 1
ATOM 707 C CA . GLY A 1 89 ? 4.763 35.131 21.905 1.00 64.12 89 GLY A CA 1
ATOM 708 C C . GLY A 1 89 ? 4.940 35.390 20.406 1.00 64.12 89 GLY A C 1
ATOM 709 O O . GLY A 1 89 ? 4.821 36.524 19.955 1.00 64.12 89 GLY A O 1
ATOM 710 N N . GLU A 1 90 ? 5.251 34.348 19.635 1.00 60.19 90 GLU A N 1
ATOM 711 C CA . GLU A 1 90 ? 5.266 34.396 18.178 1.00 60.19 90 GLU A CA 1
ATOM 712 C C . GLU A 1 90 ? 3.816 34.238 17.702 1.00 60.19 90 GLU A C 1
ATOM 714 O O . GLU A 1 90 ? 3.354 33.123 17.445 1.00 60.19 90 GLU A O 1
ATOM 719 N N . ASP A 1 91 ? 3.082 35.351 17.643 1.00 53.97 91 ASP A N 1
ATOM 720 C CA . ASP A 1 91 ? 1.748 35.445 17.038 1.00 53.97 91 ASP A CA 1
ATOM 721 C C . ASP A 1 91 ? 1.878 35.345 15.506 1.00 53.97 91 ASP A C 1
ATOM 723 O O . ASP A 1 91 ? 1.729 36.308 14.760 1.00 53.97 91 ASP A O 1
ATOM 727 N N . GLY A 1 92 ? 2.265 34.164 15.031 1.00 55.34 92 GLY A N 1
ATOM 728 C CA . GLY A 1 92 ? 2.158 33.778 13.632 1.00 55.34 92 GLY A CA 1
ATOM 729 C C . GLY A 1 92 ? 0.820 33.089 13.408 1.00 55.34 92 GLY A C 1
ATOM 730 O O . GLY A 1 92 ? 0.762 31.858 13.386 1.00 55.34 92 GLY A O 1
ATOM 731 N N . ASP A 1 93 ? -0.249 33.875 13.288 1.00 59.09 93 ASP A N 1
ATOM 732 C CA . ASP A 1 93 ? -1.534 33.422 12.756 1.00 59.09 93 ASP A CA 1
ATOM 733 C C . ASP A 1 93 ? -1.373 33.087 11.264 1.00 59.09 93 ASP A C 1
ATOM 735 O O . ASP A 1 93 ? -1.642 33.900 10.385 1.00 59.09 93 ASP A O 1
ATOM 739 N N . GLU A 1 94 ? -0.915 31.873 10.969 1.00 51.94 94 GLU A N 1
ATOM 740 C CA . GLU A 1 94 ? -1.106 31.253 9.656 1.00 51.94 94 GLU A CA 1
ATOM 741 C C . GLU A 1 94 ? -2.285 30.279 9.780 1.00 51.94 94 GLU A C 1
ATOM 743 O O . GLU A 1 94 ? -2.138 29.084 10.066 1.00 51.94 94 GLU A O 1
ATOM 748 N N . ASP A 1 95 ? -3.487 30.835 9.631 1.00 53.03 95 ASP A N 1
ATOM 749 C CA . ASP A 1 95 ? -4.703 30.082 9.349 1.00 53.03 95 ASP A CA 1
ATOM 750 C C . ASP A 1 95 ? -4.614 29.461 7.951 1.00 53.03 95 ASP A C 1
ATOM 752 O O . ASP A 1 95 ? -4.382 30.139 6.952 1.00 53.03 95 ASP A O 1
ATOM 756 N N . GLY A 1 96 ? -4.858 28.154 7.879 1.00 40.19 96 GLY A N 1
ATOM 757 C CA . GLY A 1 96 ? -5.106 27.475 6.614 1.00 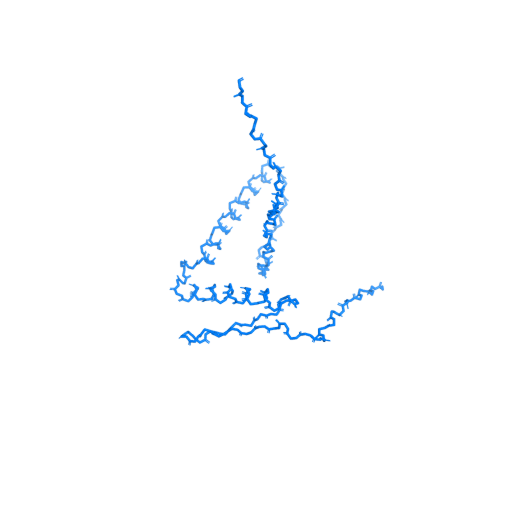40.19 96 GLY A CA 1
ATOM 758 C C . GLY A 1 96 ? -5.214 25.957 6.738 1.00 40.19 96 GLY A C 1
ATOM 759 O O . GLY A 1 96 ? -4.235 25.251 6.499 1.00 40.19 96 GLY A O 1
ATOM 760 N N . PRO A 1 97 ? -6.394 25.393 7.051 1.00 53.44 97 PRO A N 1
ATOM 761 C CA . PRO A 1 97 ? -6.737 24.040 6.653 1.00 53.44 97 PRO A CA 1
ATOM 762 C C . PRO A 1 97 ? -7.393 24.077 5.264 1.00 53.44 97 PRO A C 1
ATOM 764 O O . PRO A 1 97 ? -8.544 23.683 5.117 1.00 53.44 97 PRO A O 1
ATOM 767 N N . GLU A 1 98 ? -6.687 24.553 4.239 1.00 43.19 98 GLU A N 1
ATOM 768 C CA . GLU A 1 98 ? -7.181 24.492 2.861 1.00 43.19 98 GLU A CA 1
ATOM 769 C C . GLU A 1 98 ? -6.211 23.689 1.998 1.00 43.19 98 GLU A C 1
ATOM 771 O O . GLU A 1 98 ? -5.027 23.997 1.902 1.00 43.19 98 GLU A O 1
ATOM 776 N N . GLY A 1 99 ? -6.728 22.623 1.389 1.00 33.66 99 GLY A N 1
ATOM 777 C CA . GLY A 1 99 ? -5.990 21.794 0.444 1.00 33.66 99 GLY A CA 1
ATOM 778 C C . GLY A 1 99 ? -5.831 20.360 0.925 1.00 33.66 99 GLY A C 1
ATOM 779 O O . GLY A 1 99 ? -4.883 20.011 1.626 1.00 33.66 99 GLY A O 1
ATOM 780 N N . GLY A 1 100 ? -6.752 19.496 0.493 1.00 46.53 100 GLY A N 1
ATOM 781 C CA . GLY A 1 100 ? -6.507 18.063 0.465 1.00 46.53 100 GLY A CA 1
ATOM 782 C C . GLY A 1 100 ? -5.271 17.791 -0.386 1.00 46.53 100 GLY A C 1
ATOM 783 O O . GLY A 1 100 ? -5.339 17.818 -1.610 1.00 46.53 100 GLY A O 1
ATOM 784 N N . VAL A 1 101 ? -4.138 17.546 0.262 1.00 34.88 101 VAL A N 1
ATOM 785 C CA . VAL A 1 101 ? -2.938 17.049 -0.401 1.00 34.88 101 VAL A CA 1
ATOM 786 C C . VAL A 1 101 ? -2.857 15.556 -0.157 1.00 34.88 101 VAL A C 1
ATOM 788 O O . VAL A 1 101 ? -2.871 15.066 0.975 1.00 34.88 101 VAL A O 1
ATOM 791 N N . GLN A 1 102 ? -2.886 14.852 -1.279 1.00 32.22 102 GLN A N 1
ATOM 792 C CA . GLN A 1 102 ? -2.696 13.425 -1.429 1.00 32.22 102 GLN A CA 1
ATOM 793 C C . GLN A 1 102 ? -1.524 12.999 -0.543 1.00 32.22 102 GLN A C 1
ATOM 795 O O . GLN A 1 102 ? -0.442 13.576 -0.606 1.00 32.22 102 GLN A O 1
ATOM 800 N N . ALA A 1 103 ? -1.766 12.032 0.339 1.00 40.28 103 ALA A N 1
ATOM 801 C CA . ALA A 1 103 ? -0.722 11.453 1.165 1.00 40.28 103 ALA A CA 1
ATOM 802 C C . ALA A 1 103 ? 0.183 10.578 0.284 1.00 40.28 103 ALA A C 1
ATOM 804 O O . ALA A 1 103 ? 0.087 9.354 0.306 1.00 40.28 103 ALA A O 1
ATOM 805 N N . GLU A 1 104 ? 1.063 11.205 -0.495 1.00 44.53 104 GLU A N 1
ATOM 806 C CA . GLU A 1 104 ? 2.304 10.585 -0.952 1.00 44.53 104 GLU A CA 1
ATOM 807 C C . GLU A 1 104 ? 3.255 10.533 0.254 1.00 44.53 104 GLU A C 1
ATOM 809 O O . GLU A 1 104 ? 4.188 11.309 0.434 1.00 44.53 104 GLU A O 1
ATOM 814 N N . GLU A 1 105 ? 2.963 9.639 1.191 1.00 41.28 105 GLU A N 1
ATOM 815 C CA . GLU A 1 105 ? 3.960 9.293 2.191 1.00 41.28 105 GLU A CA 1
ATOM 816 C C . GLU A 1 105 ? 5.009 8.461 1.467 1.00 41.28 105 GLU A C 1
ATOM 818 O O . GLU A 1 105 ? 4.811 7.271 1.220 1.00 41.28 105 GLU A O 1
ATOM 823 N N . LEU A 1 106 ? 6.083 9.137 1.055 1.00 43.38 106 LEU A N 1
ATOM 824 C CA . LEU A 1 106 ? 7.324 8.535 0.607 1.00 43.38 106 LEU A CA 1
ATOM 825 C C . LEU A 1 106 ? 7.709 7.494 1.663 1.00 43.38 106 LEU A C 1
ATOM 827 O O . LEU A 1 106 ? 8.155 7.829 2.759 1.00 43.38 106 LEU A O 1
ATOM 831 N N . LEU A 1 107 ? 7.418 6.228 1.361 1.00 43.28 107 LEU A N 1
ATOM 832 C CA . LEU A 1 107 ? 7.850 5.087 2.145 1.00 43.28 107 LEU A CA 1
ATOM 833 C C . LEU A 1 107 ? 9.373 5.075 2.061 1.00 43.28 107 LEU A C 1
ATOM 835 O O . LEU A 1 107 ? 9.945 4.454 1.170 1.00 43.28 107 LEU A O 1
ATOM 839 N N . GLU A 1 108 ? 10.030 5.761 2.991 1.00 41.56 108 GLU A N 1
ATOM 840 C CA . GLU A 1 108 ? 11.375 5.394 3.406 1.00 41.56 108 GLU A CA 1
ATOM 841 C C . GLU A 1 108 ? 11.258 3.990 4.000 1.00 41.56 108 GLU A C 1
ATOM 843 O O . GLU A 1 108 ? 11.044 3.784 5.195 1.00 41.56 108 GLU A O 1
ATOM 848 N N . THR A 1 109 ? 11.312 2.987 3.127 1.00 46.00 109 THR A N 1
ATOM 849 C CA . THR A 1 109 ? 11.763 1.667 3.525 1.00 46.00 109 THR A CA 1
ATOM 850 C C . THR A 1 109 ? 13.175 1.876 4.058 1.00 46.00 109 THR A C 1
ATOM 852 O O . THR A 1 109 ? 14.020 2.319 3.279 1.00 46.00 109 THR A O 1
ATOM 855 N N . PRO A 1 110 ? 13.461 1.625 5.348 1.00 42.69 110 PRO A N 1
ATOM 856 C CA . PRO A 1 110 ? 14.842 1.602 5.789 1.00 42.69 110 PRO A CA 1
ATOM 857 C C . PRO A 1 110 ? 15.524 0.490 4.992 1.00 42.69 110 PRO A C 1
ATOM 859 O O . PRO A 1 110 ? 15.194 -0.688 5.156 1.00 42.69 110 PRO A O 1
ATOM 862 N N . GLU A 1 111 ? 16.399 0.869 4.063 1.00 44.19 111 GLU A N 1
ATOM 863 C CA . GLU A 1 111 ? 17.289 -0.063 3.387 1.00 44.19 111 GLU A CA 1
ATOM 864 C C . GLU A 1 111 ? 18.229 -0.606 4.464 1.00 44.19 111 GLU A C 1
ATOM 866 O O . GLU A 1 111 ? 19.181 0.038 4.891 1.00 44.19 111 GLU A O 1
ATOM 871 N N . GLY A 1 112 ? 17.853 -1.755 5.025 1.00 39.22 112 GLY A N 1
ATOM 872 C CA . GLY A 1 112 ? 18.710 -2.524 5.905 1.00 39.22 112 GLY A CA 1
ATOM 873 C C . GLY A 1 112 ? 19.749 -3.223 5.048 1.00 39.22 112 GLY A C 1
ATOM 874 O O . GLY A 1 112 ? 19.440 -4.232 4.412 1.00 39.22 112 GLY A O 1
ATOM 875 N N . ASP A 1 113 ? 20.962 -2.682 5.044 1.00 41.38 113 ASP A N 1
ATOM 876 C CA . ASP A 1 113 ? 22.157 -3.349 4.548 1.00 41.38 113 ASP A CA 1
ATOM 877 C C . ASP A 1 113 ? 22.352 -4.668 5.314 1.00 41.38 113 ASP A C 1
ATOM 879 O O . ASP A 1 113 ? 22.872 -4.707 6.429 1.00 41.38 113 ASP A O 1
ATOM 883 N N . ILE A 1 114 ? 21.900 -5.781 4.733 1.00 48.78 114 ILE A N 1
ATOM 884 C CA . ILE A 1 114 ? 22.314 -7.116 5.170 1.00 48.78 114 ILE A CA 1
ATOM 885 C C . ILE A 1 114 ? 23.703 -7.344 4.573 1.00 48.78 114 ILE A C 1
ATOM 887 O O . ILE A 1 114 ? 23.843 -7.903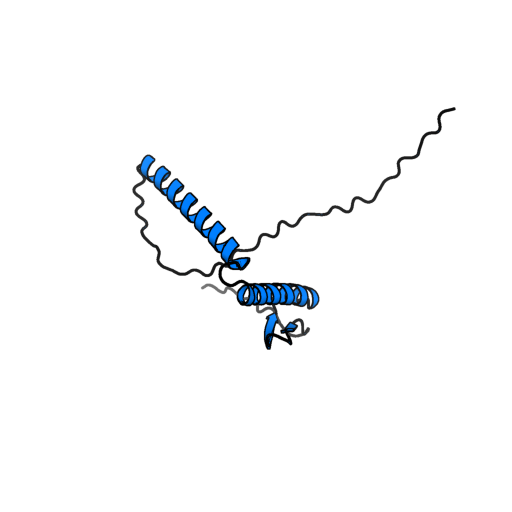 3.478 1.00 48.78 114 ILE A O 1
ATOM 891 N N . GLU A 1 115 ? 24.734 -6.890 5.289 1.00 43.03 115 GLU A N 1
ATOM 892 C CA . GLU A 1 115 ? 26.109 -7.317 5.046 1.00 43.03 115 GLU A CA 1
ATOM 893 C C . GLU A 1 115 ? 26.161 -8.849 5.099 1.00 43.03 115 GLU A C 1
ATOM 895 O O . GLU A 1 115 ? 26.003 -9.480 6.147 1.00 43.03 115 GLU A O 1
ATOM 900 N N . HIS A 1 116 ? 26.382 -9.468 3.942 1.00 42.44 116 HIS A N 1
ATOM 901 C CA . HIS A 1 116 ? 26.798 -10.859 3.875 1.00 42.44 116 HIS A CA 1
ATOM 902 C C . HIS A 1 116 ? 28.274 -10.913 4.272 1.00 42.44 116 HIS A C 1
ATOM 904 O O . HIS A 1 116 ? 29.164 -10.845 3.425 1.00 42.44 116 HIS A O 1
ATOM 910 N N . GLY A 1 117 ? 28.523 -11.011 5.578 1.00 37.53 117 GLY A N 1
ATOM 911 C CA . GLY A 1 117 ? 29.834 -11.333 6.124 1.00 37.53 117 GLY A CA 1
ATOM 912 C C . GLY A 1 117 ? 30.262 -12.726 5.667 1.00 37.53 117 GLY A C 1
ATOM 913 O O . GLY A 1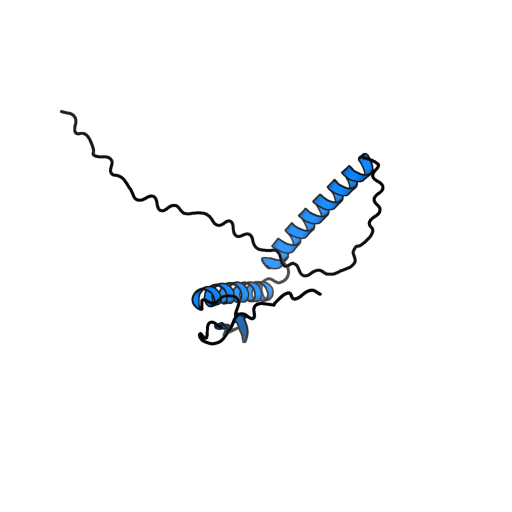 117 ? 29.859 -13.738 6.240 1.00 37.53 117 GLY A O 1
ATOM 914 N N . VAL A 1 118 ? 31.065 -12.773 4.605 1.00 44.19 118 VAL A N 1
ATOM 915 C CA . VAL A 1 118 ? 31.857 -13.941 4.214 1.00 44.19 118 VAL A CA 1
ATOM 916 C C . VAL A 1 118 ? 32.794 -14.316 5.363 1.00 44.19 118 VAL A C 1
ATOM 918 O O . VAL A 1 118 ? 33.519 -13.480 5.896 1.00 44.19 118 VAL A O 1
ATOM 921 N N . GLY A 1 119 ? 32.713 -15.580 5.779 1.00 41.62 119 GLY A N 1
ATOM 922 C CA . GLY A 1 119 ? 33.379 -16.093 6.966 1.00 41.62 119 GLY A CA 1
ATOM 923 C C . GLY A 1 119 ? 34.901 -16.151 6.878 1.00 41.62 119 GLY A C 1
ATOM 924 O O . GLY A 1 119 ? 35.484 -16.308 5.808 1.00 41.62 119 GLY A O 1
ATOM 925 N N . THR A 1 120 ? 35.523 -16.132 8.055 1.00 52.59 120 THR A N 1
ATOM 926 C CA . THR A 1 120 ? 36.876 -16.642 8.278 1.00 52.59 120 THR A CA 1
ATOM 927 C C . THR A 1 120 ? 36.891 -17.528 9.531 1.00 52.59 120 THR A C 1
ATOM 929 O O . THR A 1 120 ? 36.777 -17.103 10.679 1.00 52.59 120 THR A O 1
ATOM 932 N N . GLU A 1 121 ? 36.938 -18.825 9.239 1.00 50.41 121 GLU A N 1
ATOM 933 C CA . GLU A 1 121 ? 37.440 -19.955 10.021 1.00 50.41 121 GLU A CA 1
ATOM 934 C C . GLU A 1 121 ? 38.239 -19.651 11.307 1.00 50.41 121 GLU A C 1
ATOM 936 O O . GLU A 1 121 ? 39.324 -19.077 11.285 1.00 50.41 121 GLU A O 1
ATOM 941 N N . HIS A 1 122 ? 37.755 -20.161 12.445 1.00 48.53 122 HIS A N 1
ATOM 942 C CA . HIS A 1 122 ? 38.578 -20.366 13.638 1.00 48.53 122 HIS A CA 1
ATOM 943 C C . HIS A 1 122 ? 39.119 -21.799 13.624 1.00 48.53 122 HIS A C 1
ATOM 945 O O . HIS A 1 122 ? 38.391 -22.756 13.892 1.00 48.53 122 HIS A O 1
ATOM 951 N N . LYS A 1 123 ? 40.410 -21.960 13.311 1.00 49.91 123 LYS A N 1
ATOM 952 C CA . LYS A 1 123 ? 41.111 -23.232 13.519 1.00 49.91 123 LYS A CA 1
ATOM 953 C C . LYS A 1 123 ? 41.195 -23.532 15.016 1.00 49.91 123 LYS A C 1
ATOM 955 O O . LYS A 1 123 ? 41.809 -22.788 15.776 1.00 49.91 123 LYS A O 1
ATOM 960 N N . ALA A 1 124 ? 40.609 -24.656 15.416 1.00 53.72 124 ALA A N 1
ATOM 961 C CA . ALA A 1 124 ? 40.772 -25.238 16.738 1.00 53.72 124 ALA A CA 1
ATOM 962 C C . ALA A 1 124 ? 42.246 -25.622 16.970 1.00 53.72 124 ALA A C 1
ATOM 964 O O . ALA A 1 124 ? 42.789 -26.507 16.308 1.00 53.72 124 ALA A O 1
ATOM 965 N N . GLY A 1 125 ? 42.892 -24.937 17.914 1.00 53.94 125 GLY A N 1
ATOM 966 C CA . GLY A 1 125 ? 44.207 -25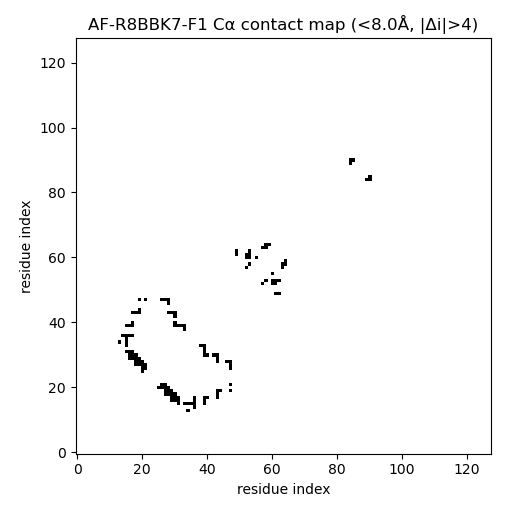.296 18.432 1.00 53.94 125 GLY A CA 1
ATOM 967 C C . GLY A 1 125 ? 44.090 -26.434 19.443 1.00 53.94 125 GLY A C 1
ATOM 968 O O . GLY A 1 125 ? 43.629 -26.239 20.566 1.00 53.94 125 GLY A O 1
ATOM 969 N N . LEU A 1 126 ? 44.515 -27.618 19.013 1.00 57.50 126 LEU A N 1
ATOM 970 C CA . LEU A 1 126 ? 44.711 -28.832 19.799 1.00 57.50 126 LEU A CA 1
ATOM 971 C C . LEU A 1 126 ? 45.772 -28.573 20.892 1.00 57.50 126 LEU A C 1
ATOM 973 O O . LEU A 1 126 ? 46.918 -28.267 20.564 1.00 57.50 126 LEU A O 1
ATOM 977 N N . LYS A 1 127 ? 45.420 -28.687 22.178 1.00 52.62 127 LYS A N 1
ATOM 978 C CA . LYS A 1 127 ? 46.406 -28.707 23.273 1.00 52.62 127 LYS A CA 1
ATOM 979 C C . LYS A 1 127 ? 46.834 -30.158 23.527 1.00 52.62 127 LYS A C 1
ATOM 981 O O . LYS A 1 127 ? 45.969 -31.013 23.705 1.00 52.62 127 LYS A O 1
ATOM 986 N N . LYS A 1 128 ? 48.144 -30.413 23.502 1.00 52.44 128 LYS A N 1
ATOM 987 C CA . LYS A 1 128 ? 48.784 -31.578 24.132 1.00 52.44 128 LYS A CA 1
ATOM 988 C C . LYS A 1 128 ? 49.276 -31.175 25.514 1.00 52.44 128 LYS A C 1
ATOM 990 O O . LYS A 1 128 ? 49.625 -29.981 25.658 1.00 52.44 128 LYS A O 1
#